Protein AF-A0A6I1W0B2-F1 (afdb_monomer)

pLDDT: mean 94.96, std 3.76, range [71.44, 98.12]

Radius of gyration: 16.93 Å; Cα contacts (8 Å, |Δi|>4): 48; chains: 1; bounding box: 41×25×44 Å

Solvent-accessible surface area (backbone atoms only — not comparable to full-atom values): 6464 Å² total; per-residue (Å²): 134,68,53,70,63,45,50,54,50,51,30,60,76,68,74,48,92,80,81,89,83,88,65,97,46,72,69,58,47,50,51,34,44,75,72,64,76,39,96,75,86,87,66,58,67,71,55,48,54,57,51,38,72,69,47,98,60,42,85,84,58,80,85,71,89,80,77,88,73,87,80,87,86,68,94,85,76,71,86,92,43,63,69,60,51,49,52,57,51,51,54,62,73,72,110

Structur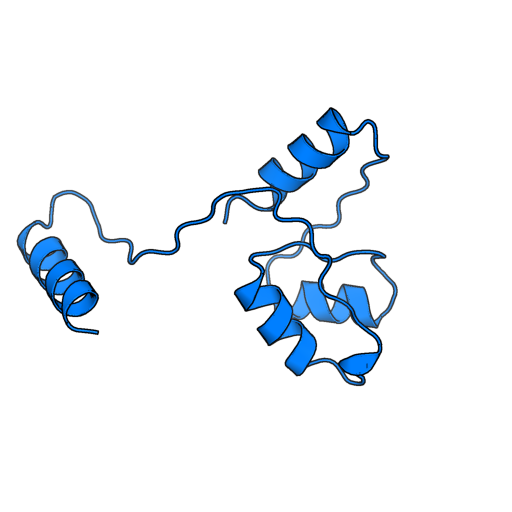e (mmCIF, N/CA/C/O backbone):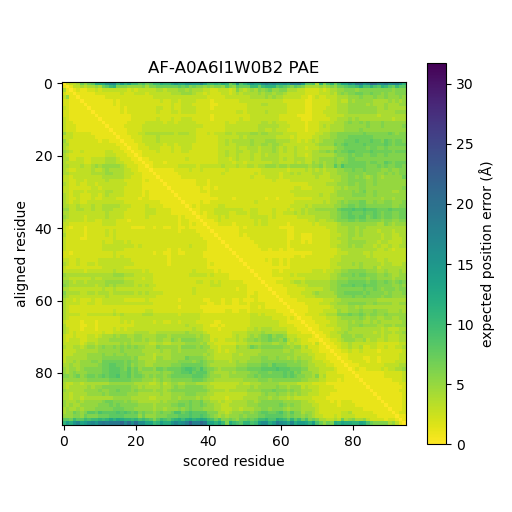
data_AF-A0A6I1W0B2-F1
#
_entry.id   AF-A0A6I1W0B2-F1
#
loop_
_atom_site.group_PDB
_atom_site.id
_atom_site.type_symbol
_atom_site.label_atom_id
_atom_site.label_alt_id
_atom_site.label_comp_id
_atom_site.label_asym_id
_atom_site.label_entity_id
_atom_site.label_seq_id
_atom_site.pdbx_PDB_ins_code
_atom_site.Cartn_x
_atom_site.Cartn_y
_atom_site.Cartn_z
_atom_site.occupancy
_atom_site.B_iso_or_equiv
_atom_site.auth_seq_id
_atom_site.auth_comp_id
_atom_site.auth_asym_id
_atom_site.auth_atom_id
_atom_site.pdbx_PDB_model_num
ATOM 1 N N . THR A 1 1 ? 0.698 6.374 -5.072 1.00 71.44 1 THR A N 1
ATOM 2 C CA . THR A 1 1 ? -0.233 5.250 -5.313 1.00 71.44 1 THR A CA 1
ATOM 3 C C . THR A 1 1 ? -1.593 5.821 -5.689 1.00 71.44 1 THR A C 1
ATOM 5 O O . THR A 1 1 ? -1.767 7.030 -5.560 1.00 71.44 1 THR A O 1
ATOM 8 N N . THR A 1 2 ? -2.552 5.007 -6.148 1.00 83.00 2 THR A N 1
ATOM 9 C CA . THR A 1 2 ? -3.940 5.456 -6.416 1.00 83.00 2 THR A CA 1
ATOM 10 C C . THR A 1 2 ? -4.907 5.211 -5.251 1.00 83.00 2 THR A C 1
ATOM 12 O O . THR A 1 2 ? -6.124 5.224 -5.420 1.00 83.00 2 THR A O 1
ATOM 15 N N . THR A 1 3 ? -4.370 5.020 -4.043 1.00 88.00 3 THR A N 1
ATOM 16 C CA . THR A 1 3 ? -5.114 4.601 -2.847 1.00 88.00 3 THR A CA 1
ATOM 17 C C . THR A 1 3 ? -6.292 5.516 -2.509 1.00 88.00 3 THR A C 1
ATOM 19 O O . THR A 1 3 ? -7.396 5.019 -2.310 1.00 88.00 3 THR A O 1
ATOM 22 N N . GLU A 1 4 ? -6.093 6.838 -2.468 1.00 91.75 4 GLU A N 1
ATOM 23 C CA . GLU A 1 4 ? -7.151 7.790 -2.092 1.00 91.75 4 GLU A CA 1
ATOM 24 C C . GLU A 1 4 ? -8.357 7.713 -3.042 1.00 91.75 4 GLU A C 1
ATOM 26 O O . GLU A 1 4 ? -9.496 7.566 -2.594 1.00 91.75 4 GLU A O 1
ATOM 31 N N . LEU A 1 5 ? -8.094 7.733 -4.354 1.00 94.38 5 LEU A N 1
ATOM 32 C CA . LEU A 1 5 ? -9.124 7.6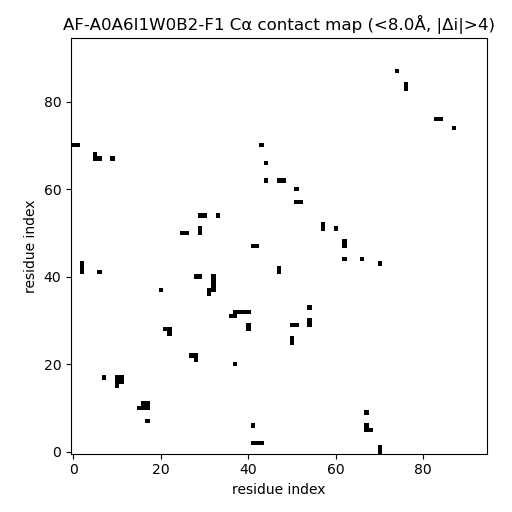33 -5.391 1.00 94.38 5 LEU A CA 1
ATOM 33 C C . LEU A 1 5 ? -9.902 6.317 -5.264 1.00 94.38 5 LEU A C 1
ATOM 35 O O . LEU A 1 5 ? -11.132 6.323 -5.239 1.00 94.38 5 LEU A O 1
ATOM 39 N N . ASN A 1 6 ? -9.189 5.201 -5.088 1.00 96.12 6 ASN A N 1
ATOM 40 C CA . ASN A 1 6 ? -9.791 3.873 -4.983 1.00 96.12 6 ASN A CA 1
ATOM 41 C C . ASN A 1 6 ? -10.649 3.702 -3.717 1.00 96.12 6 ASN A C 1
ATOM 43 O O . ASN A 1 6 ? -11.709 3.078 -3.767 1.00 96.12 6 ASN A O 1
ATOM 47 N N . VAL A 1 7 ? -10.234 4.276 -2.582 1.00 95.38 7 VAL A N 1
ATOM 48 C CA . VAL A 1 7 ? -11.031 4.253 -1.343 1.00 95.38 7 VAL A CA 1
ATOM 49 C C . VAL A 1 7 ? -12.290 5.102 -1.495 1.00 95.38 7 VAL A C 1
ATOM 51 O O . VAL A 1 7 ? -13.373 4.646 -1.129 1.00 95.38 7 VAL A O 1
ATOM 54 N N . SER A 1 8 ? -12.170 6.305 -2.060 1.00 95.81 8 SER A N 1
ATOM 55 C CA . SER A 1 8 ? -13.318 7.180 -2.327 1.00 95.81 8 SER A CA 1
ATOM 56 C C . SER A 1 8 ? -14.358 6.479 -3.212 1.00 95.81 8 SER A C 1
ATOM 58 O O . SER A 1 8 ? -15.549 6.437 -2.881 1.00 95.81 8 SER A O 1
ATOM 60 N N . ASP A 1 9 ? -13.901 5.828 -4.285 1.00 96.75 9 ASP A N 1
ATOM 61 C CA . ASP A 1 9 ? -14.756 5.065 -5.193 1.00 96.75 9 ASP A CA 1
ATOM 62 C C . ASP A 1 9 ? -15.424 3.872 -4.499 1.00 96.75 9 ASP A C 1
ATOM 64 O O . ASP A 1 9 ? -16.635 3.676 -4.652 1.00 96.75 9 ASP A O 1
ATOM 68 N N . TYR A 1 10 ? -14.677 3.113 -3.691 1.00 96.94 10 TYR A N 1
ATOM 69 C CA . TYR A 1 10 ? -15.211 1.979 -2.938 1.00 96.94 10 TYR A CA 1
ATOM 70 C C . TYR A 1 10 ? -16.294 2.406 -1.941 1.00 96.94 10 TYR A C 1
ATOM 72 O O . TYR A 1 10 ? -17.369 1.803 -1.895 1.00 96.94 10 TYR A O 1
ATOM 80 N N . PHE A 1 11 ? -16.054 3.467 -1.168 1.00 96.88 11 PHE A N 1
ATOM 81 C CA . PHE A 1 11 ? -17.021 3.962 -0.189 1.00 96.88 11 PHE A CA 1
ATOM 82 C C . PHE A 1 11 ? -18.290 4.476 -0.870 1.00 96.88 11 PHE A C 1
ATOM 84 O O . PHE A 1 11 ? -19.398 4.135 -0.447 1.00 96.88 11 PHE A O 1
A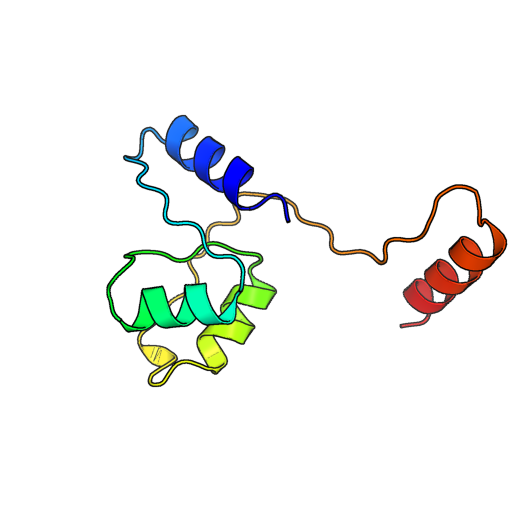TOM 91 N N . ARG A 1 12 ? -18.146 5.228 -1.969 1.00 97.06 12 ARG A N 1
ATOM 92 C CA . ARG A 1 12 ? -19.281 5.718 -2.760 1.00 97.06 12 ARG A CA 1
ATOM 93 C C . ARG A 1 12 ? -20.100 4.569 -3.349 1.00 97.06 12 ARG A C 1
ATOM 95 O O . ARG A 1 12 ? -21.324 4.578 -3.225 1.00 97.06 12 ARG A O 1
ATOM 102 N N . ALA A 1 13 ? -19.448 3.578 -3.960 1.00 97.69 13 ALA A N 1
ATOM 103 C CA . ALA A 1 13 ? -20.117 2.429 -4.573 1.00 97.69 13 ALA A CA 1
ATOM 104 C C . ALA A 1 13 ? -20.897 1.584 -3.550 1.00 97.69 13 ALA A C 1
ATOM 106 O O . ALA A 1 13 ? -21.970 1.072 -3.862 1.00 97.69 13 ALA A O 1
ATOM 107 N N . ASN A 1 14 ? -20.394 1.499 -2.315 1.00 97.38 14 ASN A N 1
ATOM 108 C CA . ASN A 1 14 ? -21.006 0.731 -1.229 1.00 97.38 14 ASN A CA 1
ATOM 109 C C . ASN A 1 14 ? -21.899 1.567 -0.296 1.00 97.38 14 ASN A C 1
ATOM 111 O O . ASN A 1 14 ? -22.381 1.051 0.709 1.00 97.38 14 ASN A O 1
ATOM 115 N N . LYS A 1 15 ? -22.152 2.845 -0.620 1.00 97.31 15 LYS A N 1
ATOM 116 C CA . LYS A 1 15 ? -22.974 3.767 0.189 1.00 97.31 15 LYS A CA 1
ATOM 117 C C . LYS A 1 15 ? -22.487 3.898 1.642 1.00 97.31 15 LYS A C 1
ATOM 119 O O . LYS A 1 15 ? -23.289 4.048 2.563 1.00 97.31 15 LYS A O 1
ATOM 124 N N . LEU A 1 16 ? -21.172 3.848 1.843 1.00 95.88 16 LEU A N 1
ATOM 125 C CA . LEU A 1 16 ? -20.526 4.034 3.140 1.00 95.88 16 LEU A CA 1
ATOM 126 C C . LEU A 1 16 ? -20.256 5.523 3.391 1.00 95.88 16 LEU A C 1
ATOM 128 O O . LEU A 1 16 ? -19.985 6.285 2.461 1.00 95.88 16 LEU A O 1
ATOM 132 N N . LYS A 1 17 ? -20.295 5.949 4.658 1.00 95.31 17 LYS A N 1
ATOM 133 C CA . LYS A 1 17 ? -19.891 7.309 5.039 1.00 95.31 17 LYS A CA 1
ATOM 134 C C . LYS A 1 17 ? -18.373 7.438 4.912 1.00 95.31 17 LYS A C 1
ATOM 136 O O . LYS A 1 17 ? -17.645 6.661 5.522 1.00 95.31 17 LYS A O 1
ATOM 141 N N . TYR A 1 18 ? -17.913 8.428 4.153 1.00 94.06 18 TYR A N 1
ATOM 142 C CA . TYR A 1 18 ? -16.495 8.660 3.890 1.00 94.06 18 TYR A CA 1
ATOM 143 C C . TYR A 1 18 ? -16.009 9.951 4.557 1.00 94.06 18 TYR A C 1
ATOM 145 O O . TYR A 1 18 ? -16.543 11.026 4.285 1.00 94.06 18 TYR A O 1
ATOM 153 N N . SER A 1 19 ? -14.998 9.827 5.419 1.00 95.44 19 SER A N 1
ATOM 154 C CA . SER A 1 19 ? -14.329 10.937 6.110 1.00 95.44 19 SER A CA 1
ATOM 155 C C . SER A 1 19 ? -12.809 10.765 5.974 1.00 95.44 19 SER A C 1
ATOM 157 O O . SER A 1 19 ? -12.197 10.156 6.851 1.00 95.44 19 SER A O 1
ATOM 159 N N . PRO A 1 20 ? -12.189 11.214 4.867 1.00 93.75 20 PRO A N 1
ATOM 160 C CA . PRO A 1 20 ? -10.764 11.003 4.641 1.00 93.75 20 PRO A CA 1
ATOM 161 C C . PRO A 1 20 ? -9.891 11.827 5.584 1.00 93.75 20 PRO A C 1
ATOM 163 O O . PRO A 1 20 ? -10.178 12.989 5.868 1.00 93.75 20 PRO A O 1
ATOM 166 N N . ILE A 1 21 ? -8.773 11.229 5.991 1.00 94.38 21 ILE A N 1
ATOM 167 C CA . ILE A 1 21 ? -7.632 11.916 6.593 1.00 94.38 21 ILE A CA 1
ATOM 168 C C . ILE A 1 21 ? -6.404 11.468 5.801 1.00 94.38 21 ILE A C 1
ATOM 170 O O . ILE A 1 21 ? -6.114 10.275 5.724 1.00 94.38 21 ILE A O 1
ATOM 174 N N . THR A 1 22 ? -5.722 12.416 5.168 1.00 93.38 22 THR A N 1
ATOM 175 C CA . THR A 1 22 ? -4.557 12.157 4.315 1.00 93.38 22 THR A CA 1
ATOM 176 C C . THR A 1 22 ? -3.264 12.486 5.052 1.00 93.38 22 THR A C 1
ATOM 178 O O . THR A 1 22 ? -3.222 13.408 5.867 1.00 93.38 22 THR A O 1
ATOM 181 N N . PHE A 1 23 ? -2.206 11.743 4.735 1.00 93.31 23 PHE A N 1
ATOM 182 C CA . PHE A 1 23 ? -0.863 11.925 5.283 1.00 93.31 23 PHE A CA 1
ATOM 183 C C . PHE A 1 23 ? 0.164 11.877 4.158 1.00 93.31 23 PHE A C 1
ATOM 185 O O . PHE A 1 23 ? -0.045 11.176 3.165 1.00 93.31 23 PHE A O 1
ATOM 192 N N . ASP A 1 24 ? 1.282 12.575 4.343 1.00 91.50 24 ASP A N 1
ATOM 193 C CA . ASP A 1 24 ? 2.367 12.604 3.361 1.00 91.50 24 ASP A CA 1
ATOM 194 C C . ASP A 1 24 ? 3.215 11.327 3.428 1.00 91.50 24 ASP A C 1
ATOM 196 O O . ASP A 1 24 ? 3.778 10.889 2.422 1.00 91.50 24 ASP A O 1
ATOM 200 N N . THR A 1 25 ? 3.295 10.701 4.608 1.00 92.94 25 THR A N 1
ATOM 201 C CA . THR A 1 25 ? 4.123 9.512 4.829 1.00 92.94 25 THR A CA 1
ATOM 202 C C . THR A 1 25 ? 3.343 8.330 5.400 1.00 92.94 25 THR A C 1
ATOM 204 O O . THR A 1 25 ? 2.370 8.462 6.145 1.00 92.94 25 THR A O 1
ATOM 207 N N . SER A 1 26 ? 3.816 7.121 5.088 1.00 92.81 26 SER A N 1
ATOM 208 C CA . SER A 1 26 ? 3.218 5.886 5.606 1.00 92.81 26 SER A CA 1
ATOM 209 C C . SER A 1 26 ? 3.352 5.763 7.123 1.00 92.81 26 SER A C 1
ATOM 211 O O . SER A 1 26 ? 2.422 5.298 7.778 1.00 92.81 26 SER A O 1
ATOM 213 N N . ASP A 1 27 ? 4.470 6.215 7.689 1.00 92.75 27 ASP A N 1
ATOM 214 C CA . ASP A 1 27 ? 4.709 6.128 9.130 1.00 92.75 27 ASP A CA 1
ATOM 215 C C . ASP A 1 27 ? 3.786 7.080 9.917 1.00 92.75 27 ASP A C 1
ATOM 217 O O . ASP A 1 27 ? 3.317 6.724 10.998 1.00 92.75 27 ASP A O 1
ATOM 221 N N . GLU A 1 28 ? 3.452 8.259 9.376 1.00 94.50 28 GLU A N 1
ATOM 222 C CA . GLU A 1 28 ? 2.429 9.141 9.964 1.00 94.50 28 GLU A CA 1
ATOM 223 C C . GLU A 1 28 ? 1.044 8.494 9.946 1.00 94.50 28 GLU A C 1
ATOM 225 O O . GLU A 1 28 ? 0.329 8.541 10.948 1.00 94.50 28 GLU A O 1
ATOM 230 N N . SER A 1 29 ? 0.683 7.841 8.838 1.00 94.75 29 SER A N 1
ATOM 231 C CA . SER A 1 29 ? -0.614 7.174 8.707 1.00 94.75 29 SER A CA 1
ATOM 232 C C . SER A 1 29 ? -0.785 6.020 9.707 1.00 94.75 29 SER A C 1
ATOM 234 O O . SER A 1 29 ? -1.841 5.892 10.328 1.00 94.75 29 SER A O 1
ATOM 236 N N . ALA A 1 30 ? 0.274 5.238 9.952 1.00 95.31 30 ALA A N 1
ATOM 237 C CA . ALA A 1 30 ? 0.269 4.156 10.933 1.00 95.31 30 ALA A CA 1
A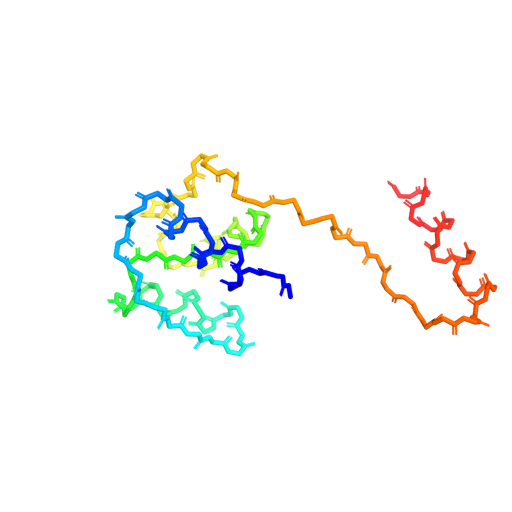TOM 238 C C . ALA A 1 30 ? 0.193 4.681 12.376 1.00 95.31 30 ALA A C 1
ATOM 240 O O . ALA A 1 30 ? -0.624 4.204 13.160 1.00 95.31 30 ALA A O 1
ATOM 241 N N . LYS A 1 31 ? 0.958 5.729 12.715 1.00 94.62 31 LYS A N 1
ATOM 242 C CA . LYS A 1 31 ? 0.864 6.397 14.028 1.00 94.62 31 LYS A CA 1
ATOM 243 C C . LYS A 1 31 ? -0.505 7.032 14.264 1.00 94.62 31 LYS A C 1
ATOM 245 O O . LYS A 1 31 ? -0.991 7.084 15.394 1.00 94.62 31 LYS A O 1
ATOM 250 N N . SER A 1 32 ? -1.147 7.536 13.212 1.00 95.00 32 SER A N 1
ATOM 251 C CA . SER A 1 32 ? -2.500 8.076 13.321 1.00 95.00 32 SER A CA 1
ATOM 252 C C . SER A 1 32 ? -3.538 6.994 13.616 1.00 95.00 32 SER A C 1
ATOM 254 O O . SER A 1 32 ? -4.509 7.289 14.311 1.00 95.00 32 SER A O 1
ATOM 256 N N . LEU A 1 33 ? -3.358 5.780 13.090 1.00 96.06 33 LEU A N 1
ATOM 257 C CA . LEU A 1 33 ? -4.190 4.632 13.445 1.00 96.06 33 LEU A CA 1
ATOM 258 C C . LEU A 1 33 ? -3.940 4.232 14.907 1.00 96.06 33 LEU A C 1
ATOM 260 O O . LEU A 1 33 ? -4.883 4.128 15.682 1.00 96.06 33 LEU A O 1
ATOM 264 N N . GLU A 1 34 ? -2.672 4.109 15.306 1.00 95.75 34 GLU A N 1
ATOM 265 C CA . GLU A 1 34 ? -2.276 3.696 16.661 1.00 95.75 34 GLU A CA 1
ATOM 266 C C . GLU A 1 34 ? -2.724 4.673 17.759 1.00 95.75 34 GLU A C 1
ATOM 268 O O . GLU A 1 34 ? -3.111 4.266 18.850 1.00 95.75 34 GLU A O 1
ATOM 273 N N . SER A 1 35 ? -2.730 5.975 17.464 1.00 95.69 35 SER A N 1
ATOM 274 C CA . SER A 1 35 ? -3.226 7.013 18.382 1.00 95.69 35 SER A CA 1
ATOM 275 C C . SER A 1 35 ? -4.754 7.126 18.435 1.00 95.69 35 SER A C 1
ATOM 277 O O . SER A 1 35 ? -5.271 7.964 19.174 1.00 95.69 35 SER A O 1
ATOM 279 N N . GLY A 1 36 ? -5.488 6.333 17.645 1.00 95.00 36 GLY A N 1
ATOM 280 C CA . GLY A 1 36 ? -6.950 6.382 17.580 1.00 95.00 36 GLY A CA 1
ATOM 281 C C . GLY A 1 36 ? -7.504 7.615 16.862 1.00 95.00 36 GLY A C 1
ATOM 282 O O . GLY A 1 36 ? -8.674 7.954 17.021 1.00 95.00 36 GLY A O 1
ATOM 283 N N . ARG A 1 37 ? -6.682 8.320 16.074 1.00 96.06 37 ARG A N 1
ATOM 284 C CA . ARG A 1 37 ? -7.124 9.476 15.276 1.00 96.06 37 ARG A CA 1
ATOM 285 C C . ARG A 1 37 ? -7.877 9.057 14.005 1.00 96.06 37 ARG A C 1
ATOM 287 O O . ARG A 1 37 ? -8.623 9.866 13.459 1.00 96.06 37 ARG A O 1
ATOM 294 N N . CYS A 1 38 ? -7.682 7.823 13.542 1.00 94.75 38 CYS A N 1
ATOM 295 C CA . CYS A 1 38 ? -8.423 7.215 12.436 1.00 94.75 38 CYS A CA 1
ATOM 296 C C . CYS A 1 38 ? -8.917 5.820 12.837 1.00 94.75 38 CYS A C 1
ATOM 298 O O . CYS A 1 38 ? -8.209 5.110 13.543 1.00 94.75 38 CYS A O 1
ATOM 300 N N . ASP A 1 39 ? -10.074 5.406 12.316 1.00 94.50 39 ASP A N 1
ATOM 301 C CA . ASP A 1 39 ? -10.633 4.069 12.574 1.00 94.50 39 ASP A CA 1
ATOM 302 C C . ASP A 1 39 ? -10.039 2.986 11.656 1.00 94.50 39 ASP A C 1
ATOM 304 O O . ASP A 1 39 ? -9.973 1.811 12.011 1.00 94.50 39 ASP A O 1
ATOM 308 N N . VAL A 1 40 ? -9.645 3.370 10.437 1.00 94.81 40 VAL A N 1
ATOM 309 C CA . VAL A 1 40 ? -9.179 2.456 9.386 1.00 94.81 40 VAL A CA 1
ATOM 310 C C . VAL A 1 40 ? -8.035 3.106 8.616 1.00 94.81 40 VAL A C 1
ATOM 312 O O . VAL A 1 40 ? -8.099 4.286 8.270 1.00 94.81 40 VAL A O 1
ATOM 315 N N . LEU A 1 41 ? -7.012 2.312 8.297 1.00 96.25 41 LEU A N 1
ATOM 316 C CA . LEU A 1 41 ? -5.929 2.673 7.387 1.00 96.25 41 LEU A CA 1
ATOM 317 C C . LEU A 1 41 ? -6.058 1.869 6.088 1.00 96.25 41 LEU A C 1
ATOM 319 O O . LEU A 1 41 ? -6.220 0.651 6.126 1.00 96.25 41 LEU A O 1
ATOM 323 N N . SER A 1 42 ? -5.946 2.537 4.939 1.00 95.75 42 SER A N 1
ATOM 324 C CA . SER A 1 42 ? -5.936 1.890 3.624 1.00 95.75 42 SER A CA 1
ATOM 325 C C . SER A 1 42 ? -4.599 2.112 2.926 1.00 95.75 42 SER A C 1
ATOM 327 O O . SER A 1 42 ? -4.092 3.231 2.904 1.00 95.75 42 SER A O 1
ATOM 329 N N . SER A 1 43 ? -4.041 1.043 2.358 1.00 95.88 43 SER A N 1
ATOM 330 C CA . SER A 1 43 ? -2.902 1.057 1.438 1.00 95.88 43 SER A CA 1
ATOM 331 C C . SER A 1 43 ? -2.813 -0.283 0.694 1.00 95.88 43 SER A C 1
ATOM 333 O O . SER A 1 43 ? -3.686 -1.142 0.844 1.00 95.88 43 SER A O 1
ATOM 335 N N . ASP A 1 44 ? -1.745 -0.494 -0.073 1.00 95.75 44 ASP A N 1
ATOM 336 C CA . ASP A 1 44 ? -1.396 -1.803 -0.622 1.00 95.75 44 ASP A CA 1
ATOM 337 C C . ASP A 1 44 ? -1.297 -2.842 0.503 1.00 95.75 44 ASP A C 1
ATOM 339 O O . ASP A 1 44 ? -0.681 -2.592 1.543 1.00 95.75 44 ASP A O 1
ATOM 343 N N . LYS A 1 45 ? -1.862 -4.041 0.304 1.00 96.00 45 LYS A N 1
ATOM 344 C CA . LYS A 1 45 ? -1.891 -5.085 1.348 1.00 96.00 45 LYS A CA 1
ATOM 345 C C . LYS A 1 45 ? -0.499 -5.408 1.892 1.00 96.00 45 LYS A C 1
ATOM 347 O O . LYS A 1 45 ? -0.337 -5.525 3.102 1.00 96.00 45 LYS A O 1
ATOM 352 N N . SER A 1 46 ? 0.507 -5.512 1.024 1.00 95.38 46 SER A N 1
ATOM 353 C CA . SER A 1 46 ? 1.901 -5.738 1.431 1.00 95.38 46 SER A CA 1
ATOM 354 C C . SER A 1 46 ? 2.410 -4.638 2.367 1.00 95.38 46 SER A C 1
ATOM 356 O O . SER A 1 46 ? 3.027 -4.931 3.392 1.00 95.38 46 SER A O 1
ATOM 35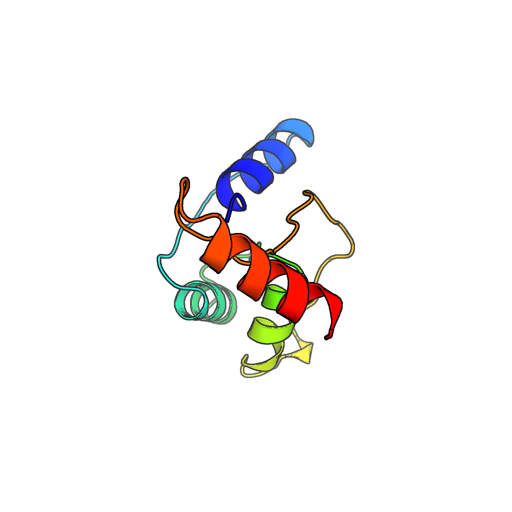8 N N . GLN A 1 47 ? 2.098 -3.378 2.061 1.00 95.75 47 GLN A N 1
ATOM 359 C CA . GLN A 1 47 ? 2.460 -2.242 2.895 1.00 95.75 47 GLN A CA 1
ATOM 360 C C . GLN A 1 47 ? 1.687 -2.231 4.215 1.00 95.75 47 GLN A C 1
ATOM 362 O O . GLN A 1 47 ? 2.287 -1.934 5.242 1.00 95.75 47 GLN A O 1
ATOM 367 N N . LEU A 1 48 ? 0.403 -2.606 4.226 1.00 96.88 48 LEU A N 1
ATOM 368 C CA . LEU A 1 48 ? -0.371 -2.750 5.463 1.00 96.88 48 LEU A CA 1
ATOM 369 C C . LEU A 1 48 ? 0.247 -3.799 6.396 1.00 96.88 48 LEU A C 1
ATOM 371 O O . LEU A 1 48 ? 0.391 -3.539 7.586 1.00 96.88 48 LEU A O 1
ATOM 375 N N . TYR A 1 49 ? 0.686 -4.948 5.871 1.00 97.25 49 TYR A N 1
ATOM 376 C CA . TYR A 1 49 ? 1.397 -5.952 6.673 1.00 97.25 49 TYR A CA 1
ATOM 377 C C . TYR A 1 49 ? 2.729 -5.424 7.222 1.00 97.25 49 TYR A C 1
ATOM 379 O O . TYR A 1 49 ? 3.034 -5.643 8.396 1.00 97.25 49 TYR A O 1
ATOM 387 N N . ALA A 1 50 ? 3.499 -4.696 6.408 1.00 96.12 50 ALA A N 1
ATOM 388 C CA . ALA A 1 50 ? 4.751 -4.084 6.846 1.00 96.12 50 ALA A CA 1
ATOM 389 C C . ALA A 1 50 ? 4.524 -2.998 7.913 1.00 96.12 50 ALA A C 1
ATOM 391 O O . ALA A 1 50 ? 5.241 -2.961 8.908 1.00 96.12 50 ALA A O 1
ATOM 392 N N . GLN A 1 51 ? 3.511 -2.146 7.755 1.00 95.88 51 GLN A N 1
ATOM 393 C CA . GL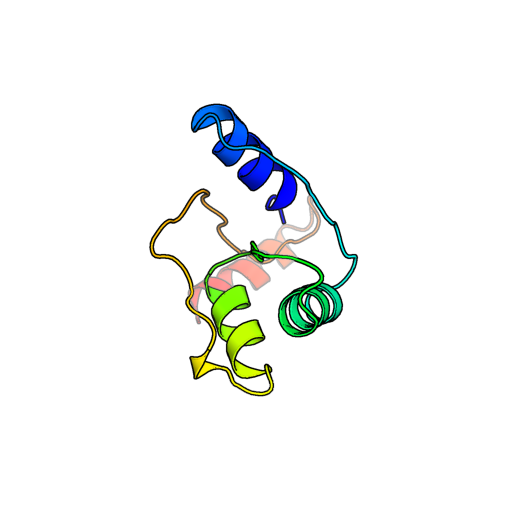N A 1 51 ? 3.159 -1.121 8.741 1.00 95.88 51 GLN A CA 1
ATOM 394 C C . GLN A 1 51 ? 2.653 -1.755 10.037 1.00 95.88 51 GLN A C 1
ATOM 396 O O . GLN A 1 51 ? 3.142 -1.408 11.107 1.00 95.88 51 GLN A O 1
ATOM 401 N N . ARG A 1 52 ? 1.783 -2.770 9.950 1.00 96.50 52 ARG A N 1
ATOM 402 C CA . ARG A 1 52 ? 1.316 -3.530 11.116 1.00 96.50 52 ARG A CA 1
ATOM 403 C C . ARG A 1 52 ? 2.471 -4.117 11.925 1.00 96.50 52 ARG A C 1
ATOM 405 O O . ARG A 1 52 ? 2.437 -4.044 13.144 1.00 96.50 52 ARG A O 1
ATOM 412 N N . SER A 1 53 ? 3.508 -4.648 11.270 1.00 95.56 53 SER A N 1
ATOM 413 C CA . SER A 1 53 ? 4.680 -5.204 11.973 1.00 95.56 53 SER A CA 1
ATOM 414 C C . SER A 1 53 ? 5.509 -4.182 12.762 1.00 95.56 53 SER A C 1
ATOM 416 O O . SER A 1 53 ? 6.358 -4.587 13.549 1.00 95.56 53 SER A O 1
ATOM 418 N N . LYS A 1 54 ? 5.284 -2.879 12.552 1.00 92.94 54 LYS A N 1
ATOM 419 C CA . LYS A 1 54 ? 5.980 -1.790 13.250 1.00 92.94 54 LYS A CA 1
ATOM 420 C C . LYS A 1 54 ? 5.172 -1.183 14.404 1.00 92.94 54 LYS A C 1
ATOM 422 O O . LYS A 1 54 ? 5.716 -0.342 15.114 1.00 92.94 54 LYS A O 1
ATOM 427 N N . LEU A 1 55 ? 3.897 -1.549 14.554 1.00 94.75 55 LEU A N 1
ATOM 428 C CA . LEU A 1 55 ? 3.033 -1.049 15.629 1.00 94.75 55 LEU A CA 1
ATOM 429 C C . LEU A 1 55 ? 3.444 -1.649 16.979 1.00 94.75 55 LEU A C 1
ATOM 431 O O . LEU A 1 55 ? 4.051 -2.718 17.022 1.00 94.75 55 LEU A O 1
ATOM 435 N N . ALA A 1 56 ? 3.094 -0.979 18.077 1.00 96.00 56 ALA A N 1
ATOM 436 C CA . ALA A 1 56 ? 3.420 -1.430 19.430 1.00 96.00 56 ALA A CA 1
ATOM 437 C C . ALA A 1 56 ? 2.789 -2.792 19.770 1.00 96.00 56 ALA A C 1
ATOM 439 O O . ALA A 1 56 ? 3.437 -3.623 20.406 1.00 96.00 56 ALA A O 1
ATOM 440 N N . HIS A 1 57 ? 1.559 -3.022 19.299 1.00 96.25 57 HIS A N 1
ATOM 441 C CA . HIS A 1 57 ? 0.784 -4.255 19.490 1.00 96.25 57 HIS A CA 1
ATOM 442 C C . HIS A 1 57 ? 0.215 -4.746 18.147 1.00 96.25 57 HIS A C 1
ATOM 444 O O . HIS A 1 57 ? -0.955 -4.511 17.845 1.00 96.25 57 HIS A O 1
ATOM 450 N N . PRO A 1 58 ? 1.029 -5.365 17.267 1.00 96.56 58 PRO A N 1
ATOM 451 C CA . PRO A 1 58 ? 0.605 -5.764 15.919 1.00 96.56 58 PRO A CA 1
ATOM 452 C C . PRO A 1 58 ? -0.626 -6.683 15.877 1.00 96.56 58 PRO A C 1
ATOM 454 O O . PRO A 1 58 ? -1.368 -6.674 14.893 1.00 96.56 58 PRO A O 1
ATOM 457 N N . GLU A 1 59 ? -0.822 -7.492 16.915 1.00 97.31 59 GLU A N 1
ATOM 458 C CA . GLU A 1 59 ? -1.927 -8.434 17.103 1.00 97.31 59 GLU A CA 1
ATOM 459 C C . GLU A 1 59 ? -3.294 -7.766 17.281 1.00 97.31 59 GLU A C 1
ATOM 461 O O . GLU A 1 59 ? -4.306 -8.380 16.938 1.00 97.31 59 GLU A O 1
ATOM 466 N N . ASP A 1 60 ? -3.326 -6.507 17.723 1.00 96.88 60 ASP A N 1
ATOM 467 C CA . ASP A 1 60 ? -4.561 -5.733 17.896 1.00 96.88 60 ASP A CA 1
ATOM 468 C C . ASP A 1 60 ? -5.148 -5.266 16.551 1.00 96.88 60 ASP A C 1
ATOM 470 O O . ASP A 1 60 ? -6.283 -4.790 16.482 1.00 96.88 60 ASP A O 1
ATOM 474 N N . TYR A 1 61 ? -4.392 -5.420 15.457 1.00 97.38 61 TYR A N 1
ATOM 475 C CA . TYR A 1 61 ? -4.751 -4.919 14.135 1.00 97.38 61 TYR A CA 1
ATOM 476 C C . TYR A 1 61 ? -4.933 -6.047 13.117 1.00 97.38 61 TYR A C 1
ATOM 478 O O . TYR A 1 61 ? -4.079 -6.916 12.900 1.00 97.38 61 TYR A O 1
ATOM 486 N N . VAL A 1 62 ? -6.038 -5.977 12.379 1.00 97.69 62 VAL A N 1
ATOM 487 C CA . VAL A 1 62 ? -6.358 -6.918 11.305 1.00 97.69 62 VAL A CA 1
ATOM 488 C C . VAL A 1 62 ? -6.304 -6.229 9.944 1.00 97.69 62 VAL A C 1
ATOM 490 O O . VAL A 1 62 ? -6.856 -5.149 9.749 1.00 97.69 62 VAL A O 1
ATOM 493 N N . VAL A 1 63 ? -5.645 -6.874 8.977 1.00 97.69 63 VAL A N 1
ATOM 494 C CA . VAL A 1 63 ? -5.779 -6.507 7.562 1.00 97.69 63 VAL A CA 1
ATOM 495 C C . VAL A 1 63 ? -7.044 -7.181 7.042 1.00 97.69 63 VAL A C 1
ATOM 497 O O . VAL A 1 63 ? -7.123 -8.410 7.023 1.00 97.69 63 VAL A O 1
ATOM 500 N N . LEU A 1 64 ? -8.033 -6.380 6.646 1.00 97.31 64 LEU A N 1
ATOM 501 C CA . LEU A 1 64 ? -9.321 -6.878 6.162 1.00 97.31 64 LEU A CA 1
ATOM 502 C C . LEU A 1 64 ? -9.174 -7.723 4.876 1.00 97.31 64 LEU A C 1
ATOM 504 O O . LEU A 1 64 ? -8.235 -7.517 4.092 1.00 97.31 64 LEU A O 1
ATOM 508 N N . PRO A 1 65 ? -10.075 -8.699 4.645 1.00 96.69 65 PRO A N 1
ATOM 509 C CA . PRO A 1 65 ? -9.966 -9.613 3.511 1.00 96.69 65 PRO A CA 1
ATOM 510 C C . PRO A 1 65 ? -10.204 -8.930 2.158 1.00 96.69 65 PRO A C 1
ATOM 512 O O . PRO A 1 65 ? -9.665 -9.388 1.147 1.00 96.69 65 PRO A O 1
ATOM 515 N N . GLU A 1 66 ? -10.939 -7.822 2.111 1.00 95.50 66 GLU A N 1
ATOM 516 C CA . GLU A 1 66 ? -11.281 -7.117 0.879 1.00 95.50 66 GLU A CA 1
ATOM 517 C C . GLU A 1 66 ? -10.032 -6.584 0.154 1.00 95.50 66 GLU A C 1
ATOM 519 O O . GLU A 1 66 ? -9.120 -6.006 0.743 1.00 95.50 66 GLU A O 1
ATOM 524 N N . THR A 1 67 ? -9.985 -6.782 -1.163 1.00 96.50 67 THR A N 1
ATOM 525 C CA . THR A 1 67 ? -9.055 -6.091 -2.065 1.00 96.50 67 THR A CA 1
ATOM 526 C C . THR A 1 67 ? -9.893 -5.200 -2.970 1.00 96.50 67 THR A C 1
ATOM 528 O O . THR A 1 67 ? -10.664 -5.714 -3.777 1.00 96.50 67 THR A O 1
ATOM 531 N N . ILE A 1 68 ? -9.754 -3.881 -2.838 1.00 96.06 68 ILE A N 1
ATOM 532 C CA . ILE A 1 68 ? -10.633 -2.918 -3.523 1.00 96.06 68 ILE A CA 1
ATOM 533 C C . ILE A 1 68 ? -10.051 -2.368 -4.835 1.00 96.06 68 ILE A C 1
ATOM 535 O O . ILE A 1 68 ? -10.775 -1.745 -5.604 1.00 96.06 68 ILE A O 1
ATOM 539 N N . SER A 1 69 ? -8.764 -2.604 -5.112 1.00 96.56 69 SER A N 1
ATOM 540 C CA . SER A 1 69 ? -8.075 -2.141 -6.324 1.00 96.56 69 SER A CA 1
ATOM 541 C C . SER A 1 69 ? -7.000 -3.124 -6.804 1.00 96.56 69 SER A C 1
ATOM 543 O O . SER A 1 69 ? -6.617 -4.060 -6.098 1.00 96.56 69 SER A O 1
ATOM 545 N N . LYS A 1 70 ? -6.522 -2.923 -8.039 1.00 93.81 70 LYS A N 1
ATOM 546 C CA . LYS A 1 70 ? -5.360 -3.621 -8.608 1.00 93.81 70 LYS A CA 1
ATOM 547 C C . LYS A 1 70 ? -4.210 -2.624 -8.731 1.00 93.81 70 LYS A C 1
ATOM 549 O O . LYS A 1 70 ? -4.301 -1.706 -9.536 1.00 93.81 70 LYS A O 1
ATOM 554 N N . GLU A 1 71 ? -3.143 -2.840 -7.968 1.00 91.75 71 GLU A N 1
ATOM 555 C CA . GLU A 1 71 ? -1.996 -1.925 -7.855 1.00 91.75 71 GLU A CA 1
ATOM 556 C C . GLU A 1 71 ? -0.699 -2.680 -8.220 1.00 91.75 71 GLU A C 1
ATOM 558 O O . GLU A 1 71 ? 0.063 -3.081 -7.338 1.00 91.75 71 GLU A O 1
ATOM 563 N N . PRO A 1 72 ? -0.460 -2.999 -9.509 1.00 91.31 72 PRO A N 1
ATOM 564 C CA . PRO A 1 72 ? 0.746 -3.710 -9.921 1.00 91.31 72 PRO A CA 1
ATOM 565 C C . PRO A 1 72 ? 1.970 -2.799 -9.765 1.00 91.31 72 PRO A C 1
ATOM 567 O O . PRO A 1 72 ? 2.234 -1.935 -10.602 1.00 91.31 72 PRO A O 1
ATOM 570 N N . LEU A 1 73 ? 2.722 -2.998 -8.683 1.00 91.44 73 LEU A N 1
ATOM 571 C CA . LEU A 1 73 ? 3.951 -2.258 -8.422 1.00 91.44 73 LEU A CA 1
ATOM 572 C C . LEU A 1 73 ? 5.052 -2.736 -9.370 1.00 91.44 73 LEU A C 1
ATOM 574 O O . LEU A 1 73 ? 5.448 -3.900 -9.347 1.00 91.44 73 LEU A O 1
ATOM 578 N N . GLY A 1 74 ? 5.548 -1.823 -10.199 1.00 92.19 74 GLY A N 1
ATOM 579 C CA . GLY A 1 74 ? 6.649 -2.070 -11.118 1.00 92.19 74 GLY A CA 1
ATOM 580 C C . GLY A 1 74 ? 7.670 -0.936 -11.070 1.00 92.19 74 GLY A C 1
ATOM 581 O O . GLY A 1 74 ? 7.320 0.190 -10.699 1.00 92.19 74 GLY A O 1
ATOM 582 N N . PRO A 1 75 ? 8.930 -1.200 -11.451 1.00 93.75 75 PRO A N 1
ATOM 583 C CA . PRO A 1 75 ? 9.905 -0.141 -11.649 1.00 93.75 75 PRO A CA 1
ATOM 584 C C . PRO A 1 75 ? 9.392 0.874 -12.671 1.00 93.75 75 PRO A C 1
ATOM 586 O O . PRO A 1 75 ? 8.905 0.500 -13.738 1.00 93.75 75 PRO A O 1
ATOM 589 N N . ILE A 1 76 ? 9.535 2.159 -12.359 1.00 94.06 76 ILE A N 1
ATOM 590 C CA . ILE A 1 76 ? 9.221 3.246 -13.283 1.00 94.06 76 ILE A CA 1
ATOM 591 C C . ILE A 1 76 ? 10.518 3.873 -13.789 1.00 94.06 76 ILE A C 1
ATOM 593 O O . ILE A 1 76 ? 11.421 4.187 -13.012 1.00 94.06 76 ILE A O 1
ATOM 597 N N . VAL A 1 77 ? 10.617 4.040 -15.105 1.00 96.44 77 VAL A N 1
ATOM 598 C CA . VAL A 1 77 ? 11.759 4.666 -15.782 1.00 96.44 77 VAL A CA 1
ATOM 599 C C . VAL A 1 77 ? 11.282 5.839 -16.636 1.00 96.44 77 VAL A C 1
ATOM 601 O O . VAL A 1 77 ? 10.091 5.961 -16.927 1.00 96.44 77 VAL A O 1
ATOM 604 N N . ARG A 1 78 ? 12.199 6.732 -17.027 1.00 97.19 78 ARG A N 1
ATOM 605 C CA . ARG A 1 78 ? 11.875 7.827 -17.954 1.00 97.19 78 ARG A CA 1
ATOM 606 C C . ARG A 1 78 ? 11.522 7.262 -19.331 1.00 97.19 78 ARG A C 1
ATOM 608 O O . ARG A 1 78 ? 12.150 6.314 -19.791 1.00 97.19 78 ARG A O 1
ATOM 615 N N . ASN A 1 79 ? 10.543 7.875 -19.993 1.00 96.94 79 ASN A N 1
ATOM 616 C CA . ASN A 1 79 ? 10.227 7.565 -21.386 1.00 96.94 79 ASN A CA 1
ATOM 617 C C . ASN A 1 79 ? 11.389 7.989 -22.310 1.00 96.94 79 ASN A C 1
ATOM 619 O O . ASN A 1 79 ? 12.033 9.006 -22.047 1.00 96.94 79 ASN A O 1
ATOM 623 N N . GLY A 1 80 ? 11.626 7.233 -23.385 1.00 97.56 80 GLY A N 1
ATOM 624 C CA . GLY A 1 80 ? 12.664 7.492 -24.389 1.00 97.56 80 GLY A CA 1
ATOM 625 C C . GLY A 1 80 ? 14.058 6.949 -24.054 1.00 97.56 80 GLY A C 1
ATOM 626 O O . GLY A 1 80 ? 14.983 7.174 -24.828 1.00 97.56 80 GLY A O 1
ATOM 627 N N . ASP A 1 81 ? 14.218 6.249 -22.929 1.00 98.06 81 ASP A N 1
ATOM 628 C CA . ASP A 1 81 ? 15.471 5.603 -22.512 1.00 98.06 81 ASP A CA 1
ATOM 629 C C . ASP A 1 81 ? 15.339 4.073 -22.639 1.00 98.06 81 ASP A C 1
ATOM 631 O O . ASP A 1 81 ? 15.157 3.348 -21.655 1.00 98.06 81 ASP A O 1
ATOM 635 N N . ASP A 1 82 ? 15.325 3.590 -23.885 1.00 97.50 82 ASP A N 1
ATOM 636 C CA . ASP A 1 82 ? 15.015 2.189 -24.210 1.00 97.50 82 ASP A CA 1
ATOM 637 C C . ASP A 1 82 ? 16.080 1.208 -23.702 1.00 97.50 82 ASP A C 1
ATOM 639 O O . ASP A 1 82 ? 15.742 0.104 -23.260 1.00 97.50 82 ASP A O 1
ATOM 643 N N . ASP A 1 83 ? 17.350 1.621 -23.704 1.00 98.06 83 ASP A N 1
ATOM 644 C CA . ASP A 1 83 ? 18.456 0.827 -23.166 1.00 98.06 83 ASP A CA 1
ATOM 645 C C . ASP A 1 83 ? 18.300 0.648 -21.652 1.00 98.06 83 ASP A C 1
ATOM 647 O O . ASP A 1 83 ? 18.399 -0.471 -21.133 1.00 98.06 83 ASP A O 1
ATOM 651 N N . TRP A 1 84 ? 17.970 1.723 -20.927 1.00 98.12 84 TRP A N 1
ATOM 652 C CA . TRP A 1 84 ? 17.715 1.633 -19.492 1.00 98.12 84 TRP A CA 1
ATOM 653 C C . TRP A 1 84 ? 16.463 0.811 -19.177 1.00 98.12 84 TRP A C 1
ATOM 655 O O . TRP A 1 84 ? 16.483 -0.032 -18.274 1.00 98.12 84 TRP A O 1
ATOM 665 N N . LEU A 1 85 ? 15.388 0.984 -19.952 1.00 97.94 85 LEU A N 1
ATOM 666 C CA . LEU A 1 85 ? 14.191 0.152 -19.838 1.00 97.94 85 LEU A CA 1
ATOM 667 C C . LEU A 1 85 ? 14.515 -1.332 -20.060 1.00 97.94 85 LEU A C 1
ATOM 669 O O . LEU A 1 85 ? 13.983 -2.188 -19.351 1.00 97.94 85 LEU A O 1
ATOM 673 N N . ALA A 1 86 ? 15.370 -1.662 -21.034 1.00 97.50 86 ALA A N 1
ATOM 674 C CA . ALA A 1 86 ? 15.802 -3.033 -21.281 1.00 97.50 86 ALA A CA 1
ATOM 675 C C . ALA A 1 86 ? 16.537 -3.617 -20.069 1.00 97.50 86 ALA A C 1
ATOM 677 O O . ALA A 1 86 ? 16.174 -4.706 -19.627 1.00 97.50 86 ALA A O 1
ATOM 678 N N . ILE A 1 87 ? 17.4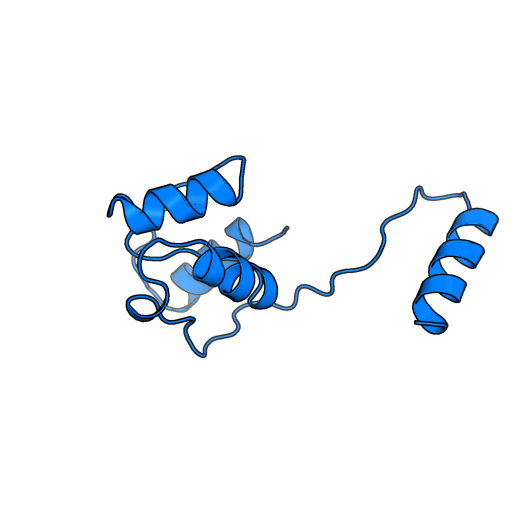90 -2.883 -19.489 1.00 97.38 87 ILE A N 1
ATOM 679 C CA . ILE A 1 87 ? 18.231 -3.318 -18.296 1.00 97.38 87 ILE A CA 1
ATOM 680 C C . ILE A 1 87 ? 17.277 -3.579 -17.126 1.00 97.38 87 ILE A C 1
ATOM 682 O O . ILE A 1 87 ? 17.267 -4.680 -16.576 1.00 97.38 87 ILE A O 1
ATOM 686 N N . VAL A 1 88 ? 16.438 -2.602 -16.767 1.00 97.69 88 VAL A N 1
ATOM 687 C CA . VAL A 1 88 ? 15.520 -2.707 -15.619 1.00 97.69 88 VAL A CA 1
ATOM 688 C C . VAL A 1 88 ? 14.540 -3.870 -15.787 1.00 97.69 88 VAL A C 1
ATOM 690 O O . VAL A 1 88 ? 14.291 -4.618 -14.843 1.00 97.69 88 VAL A O 1
ATOM 693 N N . ARG A 1 89 ? 14.019 -4.065 -16.999 1.00 96.62 89 ARG A N 1
ATOM 694 C CA . ARG A 1 89 ? 13.120 -5.176 -17.328 1.00 96.62 89 ARG A CA 1
ATOM 695 C C . ARG A 1 89 ? 13.811 -6.536 -17.227 1.00 96.62 89 ARG A C 1
ATOM 697 O O . ARG A 1 89 ? 13.232 -7.447 -16.648 1.00 96.62 89 ARG A O 1
ATOM 704 N N . TRP A 1 90 ? 15.027 -6.679 -17.755 1.00 97.31 90 TRP A N 1
ATOM 705 C CA . TRP A 1 90 ? 15.773 -7.940 -17.670 1.00 97.31 90 TRP A CA 1
ATOM 706 C C . TRP A 1 90 ? 16.170 -8.286 -16.237 1.00 97.31 90 TRP A C 1
ATOM 708 O O . TRP A 1 90 ? 16.054 -9.445 -15.852 1.00 97.31 90 TRP A O 1
ATOM 718 N N . VAL A 1 91 ? 16.557 -7.293 -15.429 1.00 96.62 91 VAL A N 1
ATOM 719 C CA . VAL A 1 91 ? 16.755 -7.484 -13.983 1.00 96.62 91 VAL A CA 1
ATOM 720 C C . VAL A 1 91 ? 15.456 -7.958 -13.329 1.00 96.62 91 VAL A C 1
ATOM 722 O O . VAL A 1 91 ? 15.473 -8.927 -12.579 1.00 96.62 91 VAL A O 1
ATOM 725 N N . GLY A 1 92 ? 14.325 -7.328 -13.658 1.00 94.00 92 GLY A N 1
ATOM 726 C CA . GLY A 1 92 ? 13.011 -7.718 -13.147 1.00 94.00 92 GLY A CA 1
ATOM 727 C C . GLY A 1 92 ? 12.574 -9.138 -13.524 1.00 94.00 92 GLY A C 1
ATOM 728 O O . GLY A 1 92 ? 11.892 -9.770 -12.732 1.00 94.00 92 GLY A O 1
ATOM 729 N N . TYR A 1 93 ? 12.959 -9.653 -14.697 1.00 95.75 93 TYR A N 1
ATOM 730 C CA . TYR A 1 93 ? 12.678 -11.041 -15.099 1.00 95.75 93 TYR A CA 1
ATOM 731 C C . TYR A 1 93 ? 13.632 -12.075 -14.491 1.00 95.75 93 TYR A C 1
ATOM 733 O O . TYR A 1 93 ? 13.311 -13.260 -14.493 1.00 95.75 93 TYR A O 1
ATOM 741 N N . ALA A 1 94 ? 14.818 -11.651 -14.049 1.00 95.50 94 ALA A N 1
ATOM 742 C CA . ALA A 1 94 ? 15.831 -12.540 -13.487 1.00 95.50 94 ALA A CA 1
ATOM 743 C C . ALA A 1 94 ? 15.669 -12.781 -11.975 1.00 95.50 94 ALA A C 1
ATOM 745 O O . ALA A 1 94 ? 16.221 -13.759 -11.470 1.00 95.50 94 ALA A O 1
ATOM 746 N N . MET A 1 95 ? 14.966 -11.890 -11.268 1.00 77.75 95 MET A N 1
ATOM 747 C CA . MET A 1 95 ? 14.591 -12.047 -9.853 1.00 77.75 95 MET A CA 1
ATOM 748 C C . MET A 1 95 ? 13.333 -12.900 -9.702 1.00 77.75 95 MET A C 1
ATOM 750 O O . MET A 1 95 ? 13.283 -13.664 -8.714 1.00 77.75 95 MET A O 1
#

Sequence (95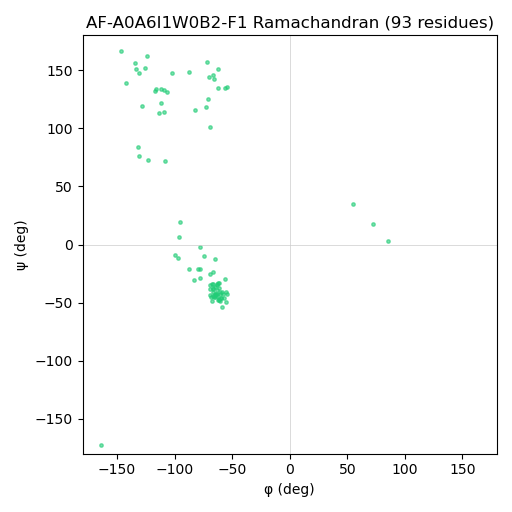 aa):
TTTELNVSDYFRANKLKYSPITFDTSDESAKSLESGRCDVLSSDKSQLYAQRSKLAHPEDYVVLPETISKEPLGPIVRNGDDDWLAIVRWVGYAM

Foldseek 3Di:
DCWVVLVVVVCVVVVHDDDDDDDPDPQVQLVCCLVVVDVDDDDPLVSVLVSLVPHPCSVVDDDDPDDRDDDPDADDDDPPCVVVVVVRVVVVVVD

Mean predicted aligned error: 3.51 Å

Secondary structure (DSSP, 8-state):
--HHHHHHHHHHHTT--------SSHHHHHHHHHTTS-S---S-HHHHHHHHTTSSSGGG----S-------------TT-HHHHHHHHHHHHH-